Protein AF-A0A5Q4DB66-F1 (afdb_monomer_lite)

pLDDT: mean 83.67, std 20.2, range [38.66, 98.81]

Radius of gyration: 32.36 Å; chains: 1; bounding box: 68×88×48 Å

Structure (mmCIF, N/CA/C/O backbone):
data_AF-A0A5Q4DB66-F1
#
_entry.id   AF-A0A5Q4DB66-F1
#
loop_
_atom_site.group_PDB
_atom_site.id
_atom_site.type_symbol
_atom_site.label_atom_id
_atom_site.label_alt_id
_atom_site.label_comp_id
_atom_site.label_asym_id
_atom_site.label_entity_id
_atom_site.label_seq_id
_atom_site.pdbx_PDB_ins_code
_atom_site.Cartn_x
_atom_site.Cartn_y
_atom_site.Cartn_z
_atom_site.occupancy
_atom_site.B_iso_or_equiv
_atom_site.auth_seq_id
_atom_site.auth_comp_id
_atom_site.auth_asym_id
_atom_site.auth_atom_id
_atom_site.pdbx_PDB_model_num
ATOM 1 N N . MET A 1 1 ? -31.570 -77.929 -12.550 1.00 39.28 1 MET A N 1
ATOM 2 C CA . MET A 1 1 ? -30.777 -79.052 -12.008 1.00 39.28 1 MET A CA 1
ATOM 3 C C . MET A 1 1 ? -30.534 -78.772 -10.525 1.00 39.28 1 MET A C 1
ATOM 5 O O . MET A 1 1 ? -29.805 -77.840 -10.232 1.00 39.28 1 MET A O 1
ATOM 9 N N . THR A 1 2 ? -31.277 -79.490 -9.662 1.00 41.69 2 THR A N 1
ATOM 10 C CA . THR A 1 2 ? -31.040 -79.779 -8.217 1.00 41.69 2 THR A CA 1
ATOM 11 C C . THR A 1 2 ? -30.767 -78.565 -7.301 1.00 41.69 2 THR A C 1
ATOM 13 O O . THR A 1 2 ? -29.653 -78.069 -7.266 1.00 41.69 2 THR A O 1
ATOM 16 N N . ILE A 1 3 ? -31.719 -77.927 -6.601 1.00 40.66 3 ILE A N 1
ATOM 17 C CA . ILE A 1 3 ? -32.668 -78.372 -5.548 1.00 40.66 3 ILE A CA 1
ATOM 18 C C . ILE A 1 3 ? -32.009 -79.226 -4.455 1.00 40.66 3 ILE A C 1
ATOM 20 O O . ILE A 1 3 ? -31.815 -80.420 -4.649 1.00 40.66 3 ILE A O 1
ATOM 24 N N . PHE A 1 4 ? -31.784 -78.637 -3.276 1.00 38.75 4 PHE A N 1
ATOM 25 C CA . PHE A 1 4 ? -31.837 -79.370 -2.011 1.00 38.75 4 PHE A CA 1
ATOM 26 C C . PHE A 1 4 ? -32.714 -78.616 -1.010 1.00 38.75 4 PHE A C 1
ATOM 28 O O . PHE A 1 4 ? -32.444 -77.483 -0.619 1.00 38.75 4 PHE A O 1
ATOM 35 N N . THR A 1 5 ? -33.791 -79.298 -0.648 1.00 42.34 5 THR A N 1
ATOM 36 C CA . THR A 1 5 ? -34.836 -78.933 0.300 1.00 42.34 5 THR A CA 1
ATOM 37 C C . THR A 1 5 ? -34.652 -79.826 1.523 1.00 42.34 5 THR A C 1
ATOM 39 O O . THR A 1 5 ? -34.511 -81.031 1.348 1.00 42.34 5 THR A O 1
ATOM 42 N N . LEU A 1 6 ? -34.705 -79.285 2.741 1.00 41.25 6 LEU A N 1
ATOM 43 C CA . LEU A 1 6 ? -35.091 -80.017 3.961 1.00 41.25 6 LEU A CA 1
ATOM 44 C C . LEU A 1 6 ? -35.514 -78.955 4.997 1.00 41.25 6 LEU A C 1
ATOM 46 O O . LEU A 1 6 ? -34.689 -78.204 5.500 1.00 41.25 6 LEU A O 1
ATOM 50 N N . ALA A 1 7 ? -36.796 -78.612 5.092 1.00 38.66 7 ALA A N 1
ATOM 51 C CA . ALA A 1 7 ? -37.830 -79.295 5.873 1.00 38.66 7 ALA A CA 1
ATOM 52 C C . ALA A 1 7 ? -37.591 -79.291 7.402 1.00 38.66 7 ALA A C 1
ATOM 54 O O . ALA A 1 7 ? -36.981 -80.189 7.971 1.00 38.66 7 ALA A O 1
ATOM 55 N N . SER A 1 8 ? -38.180 -78.271 8.033 1.00 43.78 8 SER A N 1
ATOM 56 C CA . SER A 1 8 ? -39.178 -78.397 9.107 1.00 43.78 8 SER A CA 1
ATOM 57 C C . SER A 1 8 ? -38.810 -79.107 10.417 1.00 43.78 8 SER A C 1
ATOM 59 O O . SER A 1 8 ? -38.839 -80.332 10.499 1.00 43.78 8 SER A O 1
ATOM 61 N N . ARG A 1 9 ? -38.762 -78.333 11.511 1.00 43.25 9 ARG A N 1
ATOM 62 C CA . ARG A 1 9 ? -39.424 -78.713 12.774 1.00 43.25 9 ARG A CA 1
ATOM 63 C C . ARG A 1 9 ? -40.151 -77.511 13.383 1.00 43.25 9 ARG A C 1
ATOM 65 O O . ARG A 1 9 ? -39.537 -76.550 13.826 1.00 43.25 9 ARG A O 1
ATOM 72 N N . LEU A 1 10 ? -41.479 -77.600 13.362 1.00 52.75 10 LEU A N 1
ATOM 73 C CA . LEU A 1 10 ? -42.425 -76.851 14.191 1.00 52.75 10 LEU A CA 1
ATOM 74 C C . LEU A 1 10 ? -42.464 -77.467 15.596 1.00 52.75 10 LEU A C 1
ATOM 76 O O . LEU A 1 10 ? -42.363 -78.689 15.692 1.00 52.75 10 LEU A O 1
ATOM 80 N N . LEU A 1 11 ? -42.682 -76.645 16.633 1.00 52.41 11 LEU A N 1
ATOM 81 C CA . LEU A 1 11 ? -43.594 -76.842 17.787 1.00 52.41 11 LEU A CA 1
ATOM 82 C C . LEU A 1 11 ? -43.431 -75.660 18.791 1.00 52.41 11 LEU A C 1
ATOM 84 O O . LEU A 1 11 ? -42.497 -74.876 18.631 1.00 52.41 11 LEU A O 1
ATOM 88 N N . PRO A 1 12 ? -44.383 -75.406 19.717 1.00 49.19 12 PRO A N 1
ATOM 89 C CA . PRO A 1 12 ? -45.013 -74.095 19.865 1.00 49.19 12 PRO A CA 1
ATOM 90 C C . PRO A 1 12 ? -44.800 -73.402 21.230 1.00 49.19 12 PRO A C 1
ATOM 92 O O . PRO A 1 12 ? -44.192 -73.932 22.152 1.00 49.19 12 PRO A O 1
ATOM 95 N N . ARG A 1 13 ? -45.354 -72.180 21.286 1.00 49.72 13 ARG A N 1
ATOM 96 C CA . ARG A 1 13 ? -45.470 -71.165 22.359 1.00 49.72 13 ARG A CA 1
ATOM 97 C C . ARG A 1 13 ? -45.709 -71.702 23.790 1.00 49.72 13 ARG A C 1
ATOM 99 O O . ARG A 1 13 ? -46.377 -72.717 23.955 1.00 49.72 13 ARG A O 1
ATOM 106 N N . PRO A 1 14 ? -45.376 -70.894 24.817 1.00 51.41 14 PRO A N 1
ATOM 107 C CA . PRO A 1 14 ? -46.468 -70.118 25.412 1.00 51.41 14 PRO A CA 1
ATOM 108 C C . PRO A 1 14 ? -46.161 -68.634 25.654 1.00 51.41 14 PRO A C 1
ATOM 110 O O . PRO A 1 14 ? -45.026 -68.194 25.813 1.00 51.41 14 PRO A O 1
ATOM 113 N N . LEU A 1 15 ? -47.264 -67.889 25.656 1.00 52.22 15 LEU A N 1
ATOM 114 C CA . LEU A 1 15 ? -47.429 -66.498 26.050 1.00 52.22 15 LEU A CA 1
ATOM 115 C C . LEU A 1 15 ? -46.785 -66.216 27.414 1.00 52.22 15 LEU A C 1
ATOM 117 O O . LEU A 1 15 ? -47.170 -66.809 28.417 1.00 52.22 15 LEU A O 1
ATOM 121 N N . GLY A 1 16 ? -45.864 -65.258 27.445 1.00 41.66 16 GLY A N 1
ATOM 122 C CA . GLY A 1 16 ? -45.352 -64.643 28.662 1.00 41.66 16 GLY A CA 1
ATOM 123 C C . GLY A 1 16 ? -45.360 -63.138 28.467 1.00 41.66 16 GLY A C 1
ATOM 124 O O . GLY A 1 16 ? -44.445 -62.579 27.872 1.00 41.66 16 GLY A O 1
ATOM 125 N N . ALA A 1 17 ? -46.447 -62.502 28.895 1.00 49.72 17 ALA A N 1
ATOM 126 C CA . ALA A 1 17 ? -46.554 -61.059 28.964 1.00 49.72 17 ALA A CA 1
ATOM 127 C C . ALA A 1 17 ? -45.485 -60.513 29.919 1.00 49.72 17 ALA A C 1
ATOM 129 O O . ALA A 1 17 ? -45.464 -60.869 31.093 1.00 49.72 17 ALA A O 1
ATOM 130 N N . ALA A 1 18 ? -44.634 -59.621 29.426 1.00 50.25 18 ALA A N 1
ATOM 131 C CA . ALA A 1 18 ? -43.895 -58.697 30.269 1.00 50.25 18 ALA A CA 1
ATOM 132 C C . ALA A 1 18 ? -43.716 -57.392 29.494 1.00 50.25 18 ALA A C 1
ATOM 134 O O . ALA A 1 18 ? -42.860 -57.265 28.620 1.00 50.25 18 ALA A O 1
ATOM 135 N N . LEU A 1 19 ? -44.600 -56.442 29.802 1.00 48.78 19 LEU A N 1
ATOM 136 C CA . LEU A 1 19 ? -44.369 -55.022 29.592 1.00 48.78 19 LEU A CA 1
ATOM 137 C C . LEU A 1 19 ? -42.992 -54.656 30.156 1.00 48.78 19 LEU A C 1
ATOM 139 O O . LEU A 1 19 ? -42.757 -54.858 31.344 1.00 48.78 19 LEU A O 1
ATOM 143 N N . LEU A 1 20 ? -42.151 -54.019 29.348 1.00 46.16 20 LEU A N 1
ATOM 144 C CA . LEU A 1 20 ? -41.287 -52.946 29.829 1.00 46.16 20 LEU 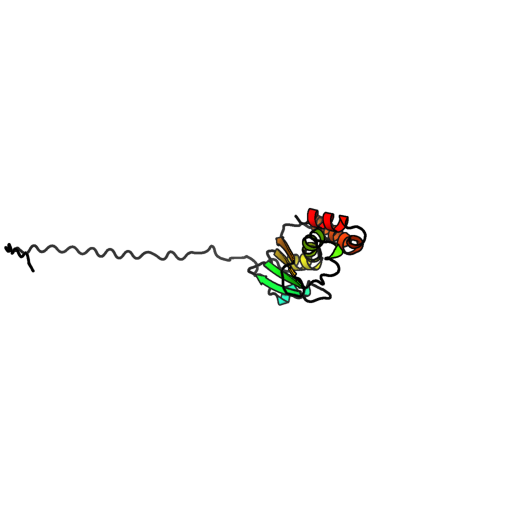A CA 1
ATOM 145 C C . LEU A 1 20 ? -40.891 -52.069 28.646 1.00 46.16 20 LEU A C 1
ATOM 147 O O . LEU A 1 20 ? -40.042 -52.398 27.822 1.00 46.16 20 LEU A O 1
ATOM 151 N N . ALA A 1 21 ? -41.607 -50.952 28.561 1.00 48.94 21 ALA A N 1
ATOM 152 C CA . ALA A 1 21 ? -41.251 -49.809 27.755 1.00 48.94 21 ALA A CA 1
ATOM 153 C C . ALA A 1 21 ? -39.916 -49.237 28.248 1.00 48.94 21 ALA A C 1
ATOM 155 O O . ALA A 1 21 ? -39.765 -48.934 29.429 1.00 48.94 21 ALA A O 1
ATOM 156 N N . ALA A 1 22 ? -38.976 -49.049 27.329 1.00 48.59 22 ALA A N 1
ATOM 157 C CA . ALA A 1 22 ? -37.852 -48.140 27.506 1.00 48.59 22 ALA A CA 1
ATOM 158 C C . ALA A 1 22 ? -37.495 -47.548 26.139 1.00 48.59 22 ALA A C 1
ATOM 160 O O . ALA A 1 22 ? -36.540 -47.936 25.472 1.00 48.59 22 ALA A O 1
ATOM 161 N N . THR A 1 23 ? -38.329 -46.611 25.701 1.00 46.78 23 THR A N 1
ATOM 162 C CA . THR A 1 23 ? -38.000 -45.619 24.680 1.00 46.78 23 THR A CA 1
ATOM 163 C C . THR A 1 23 ? -36.855 -44.743 25.191 1.00 46.78 23 THR A C 1
ATOM 165 O O . THR A 1 23 ? -37.101 -43.736 25.852 1.00 46.78 23 THR A O 1
ATOM 168 N N . LEU A 1 24 ? -35.601 -45.099 24.897 1.00 46.12 24 LEU A N 1
ATOM 169 C CA . LEU A 1 24 ? -34.504 -44.131 24.936 1.00 46.12 24 LEU A CA 1
ATOM 170 C C . LEU A 1 24 ? -34.497 -43.365 23.611 1.00 46.12 24 LEU A C 1
ATOM 172 O O . LEU A 1 24 ? -33.823 -43.725 22.648 1.00 46.12 24 LEU A O 1
ATOM 176 N N . ALA A 1 25 ? -35.284 -42.293 23.575 1.00 48.19 25 ALA A N 1
ATOM 177 C CA . ALA A 1 25 ? -35.051 -41.198 22.655 1.00 48.19 25 ALA A CA 1
ATOM 178 C C . ALA A 1 25 ? -33.715 -40.555 23.049 1.00 48.19 25 ALA A C 1
ATOM 180 O O . ALA A 1 25 ? -33.641 -39.791 24.010 1.00 48.19 25 ALA A O 1
ATOM 181 N N . VAL A 1 26 ? -32.646 -40.880 22.322 1.00 49.28 26 VAL A N 1
ATOM 182 C CA . VAL A 1 26 ? -31.428 -40.069 22.335 1.00 49.28 26 VAL A CA 1
ATOM 183 C C . VAL A 1 26 ? -31.769 -38.791 21.576 1.00 49.28 26 VAL A C 1
ATOM 185 O O . VAL A 1 26 ? -31.521 -38.656 20.381 1.00 49.28 26 VAL A O 1
ATOM 188 N N . ALA A 1 27 ? -32.412 -37.860 22.280 1.00 52.25 27 ALA A N 1
ATOM 189 C CA . ALA A 1 27 ? -32.400 -36.456 21.926 1.00 52.25 27 ALA A CA 1
ATOM 190 C C . ALA A 1 27 ? -30.951 -35.995 22.106 1.00 52.25 27 ALA A C 1
ATOM 192 O O . ALA A 1 27 ? -30.549 -35.539 23.175 1.00 52.25 27 ALA A O 1
ATOM 193 N N . GLY A 1 28 ? -30.140 -36.218 21.070 1.00 49.56 28 GLY A N 1
ATOM 194 C CA . GLY A 1 28 ? -28.851 -35.572 20.930 1.00 49.56 28 GLY A CA 1
ATOM 195 C C . GLY A 1 28 ? -29.128 -34.083 20.917 1.00 49.56 28 GLY A C 1
ATOM 196 O O . GLY A 1 28 ? -29.587 -33.542 19.914 1.00 49.56 28 GLY A O 1
ATOM 197 N N . ALA A 1 29 ? -28.934 -33.458 22.075 1.00 52.50 29 ALA A N 1
ATOM 198 C CA . ALA A 1 29 ? -28.888 -32.027 22.208 1.00 52.50 29 ALA A CA 1
ATOM 199 C C . ALA A 1 29 ? -27.912 -31.530 21.143 1.00 52.50 29 ALA A C 1
ATOM 201 O O . ALA A 1 29 ? -26.704 -31.752 21.232 1.00 52.50 29 ALA A O 1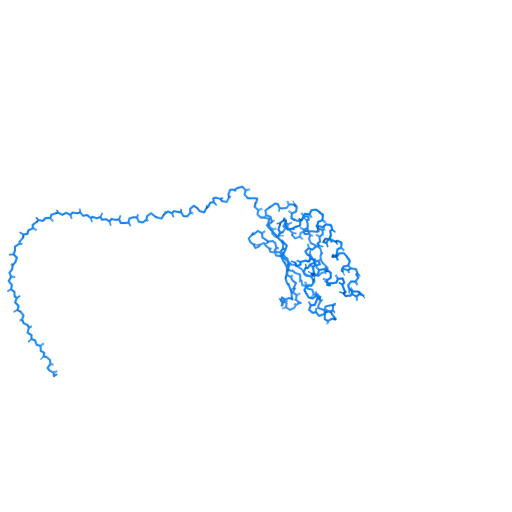
ATOM 202 N N . VAL A 1 30 ? -28.456 -30.883 20.117 1.00 53.09 30 VAL A N 1
ATOM 203 C CA . VAL A 1 30 ? -27.744 -29.850 19.386 1.00 53.09 30 VAL A CA 1
ATOM 204 C C . VAL A 1 30 ? -27.408 -28.793 20.431 1.00 53.09 30 VAL A C 1
ATOM 206 O O . VAL A 1 30 ? -28.148 -27.838 20.641 1.00 53.09 30 VAL A O 1
ATOM 209 N N . ALA A 1 31 ? -26.327 -29.031 21.176 1.00 53.84 31 ALA A N 1
ATOM 210 C CA . ALA A 1 31 ? -25.596 -27.976 21.831 1.00 53.84 31 ALA A CA 1
ATOM 211 C C . ALA A 1 31 ? -25.244 -27.037 20.687 1.00 53.84 31 ALA A C 1
ATOM 213 O O . ALA A 1 31 ? -24.378 -27.344 19.864 1.00 53.84 31 ALA A O 1
ATOM 214 N N . GLY A 1 32 ? -26.039 -25.972 20.558 1.00 46.44 32 GLY A N 1
ATOM 215 C CA . GLY A 1 32 ? -25.707 -24.866 19.694 1.00 46.44 32 GLY A CA 1
ATOM 216 C C . GLY A 1 32 ? -24.257 -24.551 19.992 1.00 46.44 32 GLY A C 1
ATOM 217 O O . GLY A 1 32 ? -23.879 -24.388 21.153 1.00 46.44 32 GLY A O 1
ATOM 218 N N . CYS A 1 33 ? -23.428 -24.581 18.956 1.00 51.19 33 CYS A N 1
ATOM 219 C CA . CYS A 1 33 ? -22.146 -23.929 19.023 1.00 51.19 33 CYS A CA 1
ATOM 220 C C . CYS A 1 33 ? -22.457 -22.466 19.343 1.00 51.19 33 CYS A C 1
ATOM 222 O O . CYS A 1 33 ? -22.708 -21.677 18.435 1.00 51.19 33 CYS A O 1
ATOM 224 N N . ASP A 1 34 ? -22.478 -22.118 20.629 1.00 48.50 34 ASP A N 1
ATOM 225 C CA . ASP A 1 34 ? -22.153 -20.780 21.081 1.00 48.50 34 ASP A CA 1
ATOM 226 C C . ASP A 1 34 ? -20.716 -20.568 20.611 1.00 48.50 34 ASP A C 1
ATOM 228 O O . ASP A 1 34 ? -19.740 -20.841 21.311 1.00 48.50 34 ASP A O 1
ATOM 232 N N . ALA A 1 35 ? -20.580 -20.163 19.346 1.00 58.56 35 ALA A N 1
ATOM 233 C CA . ALA A 1 35 ? -19.411 -19.430 18.930 1.00 58.56 35 ALA A CA 1
ATOM 234 C C . ALA A 1 35 ? -19.331 -18.275 19.933 1.00 58.56 35 ALA A C 1
ATOM 236 O O . ALA A 1 35 ? -20.321 -17.541 20.043 1.00 58.56 35 ALA A O 1
ATOM 237 N N . PRO A 1 36 ? -18.241 -18.157 20.717 1.00 55.75 36 PRO A N 1
ATOM 238 C CA . PRO A 1 36 ? -18.117 -17.090 21.695 1.00 55.75 36 PRO A CA 1
ATOM 239 C C . PRO A 1 36 ? -18.482 -15.797 20.984 1.00 55.75 36 PRO A C 1
ATOM 241 O O . PRO A 1 36 ? -17.962 -15.520 19.898 1.00 55.75 36 PRO A O 1
ATOM 244 N N . GLY A 1 37 ? -19.491 -15.117 21.532 1.00 55.16 37 GLY A N 1
ATOM 245 C CA . GLY A 1 37 ? -20.158 -14.015 20.868 1.00 55.16 37 GLY A CA 1
ATOM 246 C C . GLY A 1 37 ? -19.134 -13.076 20.251 1.00 55.16 37 GLY A C 1
ATOM 247 O O . GLY A 1 37 ? -18.129 -12.733 20.873 1.00 55.16 37 GLY A O 1
ATOM 248 N N . ARG A 1 38 ? -19.413 -12.663 19.015 1.00 55.09 38 ARG A N 1
ATOM 249 C CA . ARG A 1 38 ? -18.810 -11.523 18.316 1.00 55.09 38 ARG A CA 1
ATOM 250 C C . ARG A 1 38 ? -19.144 -10.226 19.078 1.00 55.09 38 ARG A C 1
ATOM 252 O O . ARG A 1 38 ? -19.766 -9.327 18.532 1.00 55.09 38 ARG A O 1
ATOM 259 N N . GLY A 1 39 ? -18.859 -10.197 20.374 1.00 57.66 39 GLY A N 1
ATOM 260 C CA . GLY A 1 39 ? -19.107 -9.104 21.293 1.00 57.66 39 GLY A CA 1
ATOM 261 C C . GLY A 1 39 ? -17.904 -8.176 21.275 1.00 57.66 39 GLY A C 1
ATOM 262 O O . GLY A 1 39 ? -16.768 -8.626 21.403 1.00 57.66 39 GLY A O 1
ATOM 263 N N . ASP A 1 40 ? -18.183 -6.897 21.059 1.00 68.88 40 ASP A N 1
ATOM 264 C CA . ASP A 1 40 ? -17.291 -5.738 21.179 1.00 68.88 40 ASP A CA 1
ATOM 265 C C . ASP A 1 40 ? -16.117 -5.584 20.203 1.00 68.88 40 ASP A C 1
ATOM 267 O O . ASP A 1 40 ? -15.408 -4.579 20.274 1.00 68.88 40 ASP A O 1
ATOM 271 N N . LEU A 1 41 ? -15.919 -6.479 19.229 1.00 74.75 41 LEU A N 1
ATOM 272 C CA . LEU A 1 41 ? -14.977 -6.185 18.143 1.00 74.75 41 LEU A CA 1
ATOM 273 C C . LEU A 1 41 ? -15.584 -5.150 17.181 1.00 74.75 41 LEU A C 1
ATOM 275 O O . LEU A 1 41 ? -16.686 -5.379 16.671 1.00 74.75 41 LEU A O 1
ATOM 279 N N . PRO A 1 42 ? -14.883 -4.037 16.887 1.00 89.44 42 PRO A N 1
ATOM 280 C CA . PRO A 1 42 ? -15.356 -3.064 15.913 1.00 89.44 42 PRO A CA 1
ATOM 281 C C . PRO A 1 42 ? -15.617 -3.735 14.560 1.00 89.44 42 PRO A C 1
ATOM 283 O O . PRO A 1 42 ? -14.834 -4.578 14.112 1.00 89.44 42 PRO A O 1
ATOM 286 N N . ALA A 1 43 ? -16.721 -3.370 13.908 1.00 91.19 43 ALA A N 1
ATOM 287 C CA . ALA A 1 43 ? -17.055 -3.910 12.595 1.00 91.19 43 ALA A CA 1
ATOM 288 C C . ALA A 1 43 ? -15.980 -3.524 11.557 1.00 91.19 43 ALA A C 1
ATOM 290 O O . ALA A 1 43 ? -15.456 -2.406 11.618 1.00 91.19 43 ALA A O 1
ATOM 291 N N . PRO A 1 44 ? -15.632 -4.421 10.614 1.00 92.56 44 PRO A N 1
ATOM 292 C CA . PRO A 1 44 ? -14.745 -4.060 9.517 1.00 92.56 44 PRO A CA 1
ATOM 293 C C . PRO A 1 44 ? -15.406 -2.987 8.632 1.00 92.56 44 PRO A C 1
ATOM 295 O O . PRO A 1 44 ? -16.633 -2.993 8.495 1.00 92.56 44 PRO A O 1
ATOM 298 N N . PRO A 1 45 ? -14.616 -2.074 8.041 1.00 96.75 45 PRO A N 1
ATOM 299 C CA . PRO A 1 45 ? -15.137 -1.066 7.120 1.00 96.75 45 PRO A CA 1
ATOM 300 C C . PRO A 1 45 ? -15.622 -1.699 5.808 1.00 96.75 45 PRO A C 1
ATOM 302 O O . PRO A 1 45 ? -15.291 -2.850 5.511 1.00 96.75 45 PRO A O 1
ATOM 305 N N . GLY A 1 46 ? -16.372 -0.941 5.005 1.00 97.69 46 GLY A N 1
ATOM 306 C CA . GLY A 1 46 ? -16.641 -1.285 3.611 1.00 97.69 46 GLY A CA 1
ATOM 307 C C . GLY A 1 46 ? -15.450 -0.970 2.699 1.00 97.69 46 GLY A C 1
ATOM 308 O O . GLY A 1 46 ? -14.560 -0.193 3.046 1.00 97.69 46 GLY A O 1
ATOM 309 N N . ALA A 1 47 ? -15.433 -1.555 1.499 1.00 98.06 47 ALA A N 1
ATOM 310 C CA . ALA A 1 47 ? -14.392 -1.279 0.503 1.00 98.06 47 ALA A CA 1
ATOM 311 C C . ALA A 1 47 ? -14.364 0.203 0.089 1.00 98.06 47 ALA A C 1
ATOM 313 O O . ALA A 1 47 ? -13.292 0.809 0.026 1.00 98.06 47 ALA A O 1
ATOM 314 N N . ASP A 1 48 ? -15.543 0.799 -0.112 1.00 98.19 48 ASP A N 1
ATOM 315 C CA . ASP A 1 48 ? -15.701 2.209 -0.482 1.00 98.19 48 ASP A CA 1
ATOM 316 C C . ASP A 1 48 ? -15.220 3.178 0.609 1.00 98.19 48 ASP A C 1
ATOM 318 O O . ASP A 1 48 ? -14.841 4.304 0.293 1.00 98.19 48 ASP A O 1
ATOM 322 N N . ASP A 1 49 ? -15.166 2.737 1.871 1.00 98.12 49 ASP A N 1
ATOM 323 C CA . ASP A 1 49 ? -14.626 3.529 2.981 1.00 98.12 49 ASP A CA 1
ATOM 324 C C . ASP A 1 49 ? -13.088 3.523 2.993 1.00 98.12 49 ASP A C 1
ATOM 326 O O . ASP A 1 49 ? -12.454 4.505 3.378 1.00 98.12 49 ASP A O 1
ATOM 330 N N . VAL A 1 50 ? -12.468 2.412 2.574 1.00 98.31 50 VAL A N 1
ATOM 331 C CA . VAL A 1 50 ? -11.004 2.237 2.554 1.00 98.31 50 VAL A CA 1
ATOM 332 C C . VAL A 1 50 ? -10.382 2.795 1.274 1.00 98.31 50 VAL A C 1
ATOM 334 O O . VAL A 1 50 ? -9.267 3.319 1.294 1.00 98.31 50 VAL A O 1
ATOM 337 N N . ARG A 1 51 ? -11.092 2.720 0.146 1.00 98.44 51 ARG A N 1
ATOM 338 C CA . ARG A 1 51 ? -10.605 3.176 -1.163 1.00 98.44 51 ARG A CA 1
ATOM 339 C C . ARG A 1 51 ? -10.036 4.606 -1.181 1.00 98.44 51 ARG A C 1
ATOM 341 O O . ARG A 1 51 ? -8.977 4.779 -1.786 1.00 98.44 51 ARG A O 1
ATOM 348 N N . PRO A 1 52 ? -10.635 5.613 -0.513 1.00 98.38 52 PRO A N 1
ATOM 349 C CA . PRO A 1 52 ? -10.140 6.992 -0.526 1.00 98.38 52 PRO A CA 1
ATOM 350 C C . PRO A 1 52 ? -8.745 7.186 0.083 1.00 98.38 52 PRO A C 1
ATOM 352 O O . PRO A 1 52 ? -8.111 8.206 -0.173 1.00 98.38 52 PRO A O 1
ATOM 355 N N . PHE A 1 53 ? -8.244 6.225 0.867 1.00 98.19 53 PHE A N 1
ATOM 356 C CA . PHE A 1 53 ? -6.897 6.285 1.441 1.00 98.19 53 PHE A CA 1
ATOM 357 C C . PHE A 1 53 ? -5.792 6.007 0.413 1.00 98.19 53 PHE A C 1
ATOM 359 O O . PHE A 1 53 ? -4.618 6.266 0.682 1.00 98.19 53 PHE A O 1
ATOM 366 N N . TYR A 1 54 ? -6.145 5.501 -0.769 1.00 97.12 54 TYR A N 1
ATOM 367 C CA . TYR A 1 54 ? -5.196 5.166 -1.819 1.00 97.12 54 TYR A CA 1
ATOM 368 C C . TYR A 1 54 ? -5.344 6.107 -3.010 1.00 97.12 54 TYR A C 1
ATOM 370 O O . TYR A 1 54 ? -6.435 6.412 -3.480 1.00 97.12 54 TYR A O 1
ATOM 378 N N . THR A 1 55 ? -4.206 6.565 -3.524 1.00 94.25 55 THR A N 1
ATOM 379 C CA . THR A 1 55 ? -4.123 7.315 -4.776 1.00 94.25 55 THR A CA 1
ATOM 380 C C . THR A 1 55 ? -3.059 6.668 -5.638 1.00 94.25 55 THR A C 1
ATOM 382 O O . THR A 1 55 ? -1.907 6.530 -5.222 1.00 94.25 55 THR A O 1
ATOM 385 N N . TYR A 1 56 ? -3.448 6.267 -6.841 1.00 93.81 56 TYR A N 1
ATOM 386 C CA . TYR A 1 56 ? -2.566 5.631 -7.802 1.00 93.81 56 TYR A CA 1
ATOM 387 C C . TYR A 1 56 ? -2.921 6.109 -9.208 1.00 93.81 56 TYR A C 1
ATOM 389 O O . TYR A 1 56 ? -4.089 6.325 -9.512 1.00 93.81 56 TYR A O 1
ATOM 397 N N . GLY A 1 57 ? -1.901 6.337 -10.038 1.00 91.19 57 GLY A N 1
ATOM 398 C CA . GLY A 1 57 ? -2.084 6.847 -11.401 1.00 91.19 57 GLY A CA 1
ATOM 399 C C . GLY A 1 57 ? -2.576 5.800 -12.403 1.00 91.19 57 GLY A C 1
ATOM 400 O O . GLY A 1 57 ? -2.933 6.170 -13.515 1.00 91.19 57 GLY A O 1
ATOM 401 N N . GLY A 1 58 ? -2.568 4.520 -12.024 1.00 91.81 58 GLY A N 1
ATOM 402 C CA . GLY A 1 58 ? -3.143 3.421 -12.795 1.00 91.81 58 GLY A CA 1
ATOM 403 C C . GLY A 1 58 ? -4.378 2.833 -12.116 1.00 91.81 58 GLY A C 1
ATOM 404 O O . GLY A 1 58 ? -4.896 3.381 -11.140 1.00 91.81 58 GLY A O 1
ATOM 405 N N . ASP A 1 59 ? -4.817 1.682 -12.614 1.00 95.44 59 ASP A N 1
ATOM 406 C CA . ASP A 1 59 ? -6.006 1.011 -12.102 1.00 95.44 59 ASP A CA 1
ATOM 407 C C . ASP A 1 59 ? -5.724 0.294 -10.783 1.00 95.44 59 ASP A C 1
ATOM 409 O O . ASP A 1 59 ? -4.707 -0.389 -10.612 1.00 95.44 59 ASP A O 1
ATOM 413 N N . PHE A 1 60 ? -6.659 0.427 -9.846 1.00 97.88 60 PHE A N 1
ATOM 414 C CA . PHE A 1 60 ? -6.655 -0.346 -8.618 1.00 97.88 60 PHE A CA 1
ATOM 415 C C . PHE A 1 60 ? -8.071 -0.604 -8.115 1.00 97.88 60 PHE A C 1
ATOM 417 O O . PHE A 1 60 ? -8.990 0.184 -8.356 1.00 97.88 60 PHE A O 1
ATOM 424 N N . ASP A 1 61 ? -8.207 -1.698 -7.380 1.00 98.00 61 ASP A N 1
ATOM 425 C CA . ASP A 1 61 ? -9.446 -2.131 -6.749 1.00 98.00 61 ASP A CA 1
ATOM 426 C C . ASP A 1 61 ? -9.241 -2.375 -5.251 1.00 98.00 61 ASP A C 1
ATOM 428 O O . ASP A 1 61 ? -8.124 -2.654 -4.801 1.00 98.00 61 ASP A O 1
ATOM 432 N N . VAL A 1 62 ? -10.323 -2.251 -4.481 1.00 98.62 62 VAL A N 1
ATOM 433 C CA . VAL A 1 62 ? -10.343 -2.538 -3.046 1.00 98.62 62 VAL A CA 1
ATOM 434 C C . VAL A 1 62 ? -11.466 -3.518 -2.751 1.00 98.62 62 VAL A C 1
ATOM 436 O O . VAL A 1 62 ? -12.628 -3.257 -3.033 1.00 98.62 62 VAL A O 1
ATOM 439 N N . GLU A 1 63 ? -11.116 -4.608 -2.085 1.00 98.44 63 GLU A N 1
ATOM 440 C CA . GLU A 1 63 ? -12.036 -5.626 -1.594 1.00 98.44 63 GLU A CA 1
ATOM 441 C C . GLU A 1 63 ? -11.849 -5.784 -0.078 1.00 98.44 63 GLU A C 1
ATOM 443 O O . GLU A 1 63 ? -10.734 -5.682 0.437 1.00 98.44 63 GLU A O 1
ATOM 448 N N . ILE A 1 64 ? -12.922 -6.077 0.658 1.00 98.31 64 ILE A N 1
ATOM 449 C CA . ILE A 1 64 ? -12.831 -6.465 2.071 1.00 98.31 64 ILE A CA 1
ATOM 450 C C . ILE A 1 64 ? -13.045 -7.972 2.185 1.00 98.31 64 ILE A C 1
ATOM 452 O O . ILE A 1 64 ? -14.148 -8.476 1.984 1.00 98.31 64 ILE A O 1
ATOM 456 N N . VAL A 1 65 ? -11.987 -8.694 2.557 1.00 97.50 65 VAL A N 1
ATOM 457 C CA . VAL A 1 65 ? -12.023 -10.142 2.794 1.00 97.50 65 VAL A CA 1
ATOM 458 C C . VAL A 1 65 ? -11.965 -10.388 4.298 1.00 97.50 65 VAL A C 1
ATOM 460 O O . VAL A 1 65 ? -10.907 -10.307 4.928 1.00 97.50 65 VAL A O 1
ATOM 463 N N . GLY A 1 66 ? -13.123 -10.660 4.903 1.00 95.88 66 GLY A N 1
ATOM 464 C CA . GLY A 1 66 ? -13.250 -10.757 6.357 1.00 95.88 66 GLY A CA 1
ATOM 465 C C . GLY A 1 66 ? -13.048 -9.393 7.018 1.00 95.88 66 GLY A C 1
ATOM 466 O O . GLY A 1 66 ? -13.921 -8.537 6.934 1.00 95.88 66 GLY A O 1
ATOM 467 N N . ASN A 1 67 ? -11.908 -9.196 7.682 1.00 96.69 67 ASN A N 1
ATOM 468 C CA . ASN A 1 67 ? -11.497 -7.906 8.244 1.00 96.69 67 ASN A CA 1
ATOM 469 C C . ASN A 1 67 ? -10.186 -7.377 7.641 1.00 96.69 67 ASN A C 1
ATOM 471 O O . ASN A 1 67 ? -9.538 -6.520 8.237 1.00 96.69 67 ASN A O 1
ATOM 475 N N . VAL A 1 68 ? -9.775 -7.894 6.485 1.00 98.50 68 VAL A N 1
ATOM 476 C CA . VAL A 1 68 ? -8.574 -7.458 5.769 1.00 98.50 68 VAL A CA 1
ATOM 477 C C . VAL A 1 68 ? -8.994 -6.728 4.503 1.00 98.50 68 VAL A C 1
ATOM 479 O O . VAL A 1 68 ? -9.769 -7.265 3.714 1.00 98.50 68 VAL A O 1
ATOM 482 N N . ALA A 1 69 ? -8.449 -5.534 4.281 1.00 98.75 69 ALA A N 1
ATOM 483 C CA . ALA A 1 69 ? -8.581 -4.859 2.996 1.00 98.75 69 ALA A CA 1
ATOM 484 C C . ALA A 1 69 ? -7.570 -5.454 2.016 1.00 98.75 69 ALA A C 1
ATOM 486 O O . ALA A 1 69 ? -6.363 -5.362 2.239 1.00 98.75 69 ALA A O 1
ATOM 487 N N . ARG A 1 70 ? -8.049 -6.079 0.945 1.00 98.81 70 ARG A N 1
ATOM 488 C CA . ARG A 1 70 ? -7.239 -6.465 -0.206 1.00 98.81 70 ARG A CA 1
ATOM 489 C C . ARG A 1 70 ? -7.265 -5.312 -1.202 1.00 98.81 70 ARG A C 1
ATOM 491 O O . ARG A 1 70 ? -8.317 -4.983 -1.730 1.00 98.81 70 ARG A O 1
ATOM 498 N N . VAL A 1 71 ? -6.106 -4.724 -1.462 1.00 98.69 71 VAL A N 1
ATOM 499 C CA . VAL A 1 71 ? -5.933 -3.663 -2.453 1.00 98.69 71 VAL A CA 1
ATOM 500 C C . VAL A 1 71 ? -5.126 -4.223 -3.613 1.00 98.69 71 VAL A C 1
ATOM 502 O O . VAL A 1 71 ? -3.967 -4.603 -3.437 1.00 98.69 71 VAL A O 1
ATOM 505 N N . THR A 1 72 ? -5.745 -4.294 -4.785 1.00 98.56 72 THR A N 1
ATOM 506 C CA . THR A 1 72 ? -5.135 -4.866 -5.986 1.00 98.56 72 THR A CA 1
ATOM 507 C C . THR A 1 72 ? -4.732 -3.741 -6.925 1.00 98.56 72 THR A C 1
ATOM 509 O O . THR A 1 72 ? -5.597 -3.016 -7.401 1.00 98.56 72 THR A O 1
ATOM 512 N N . PHE A 1 73 ? -3.437 -3.590 -7.202 1.00 97.62 73 PHE A N 1
ATOM 513 C CA . PHE A 1 73 ? -2.908 -2.582 -8.124 1.00 97.62 73 PHE A CA 1
ATOM 514 C C . PHE A 1 73 ? -2.475 -3.229 -9.436 1.00 97.62 73 PHE A C 1
ATOM 516 O O . PHE A 1 73 ? -1.644 -4.141 -9.431 1.00 97.62 73 PHE A O 1
ATOM 523 N N . THR A 1 74 ? -2.976 -2.710 -10.555 1.00 96.50 74 THR A N 1
ATOM 524 C CA . THR A 1 74 ? -2.492 -3.077 -11.889 1.00 96.50 74 THR A CA 1
ATOM 525 C C . THR A 1 74 ? -1.294 -2.211 -12.230 1.00 96.50 74 THR A C 1
ATOM 527 O O . THR A 1 74 ? -1.423 -1.000 -12.399 1.00 96.50 74 THR A O 1
ATOM 530 N N . VAL A 1 75 ? -0.115 -2.820 -12.308 1.00 91.94 75 VAL A N 1
ATOM 531 C CA . VAL A 1 75 ? 1.150 -2.095 -12.444 1.00 91.94 75 VAL A CA 1
ATOM 532 C C . VAL A 1 75 ? 1.759 -2.290 -13.837 1.00 91.94 75 VAL A C 1
ATOM 534 O O . VAL A 1 75 ? 1.798 -3.404 -14.356 1.00 91.94 75 VAL A O 1
ATOM 537 N N . ASP A 1 76 ? 2.236 -1.205 -14.456 1.00 85.00 76 ASP A N 1
ATOM 538 C CA . ASP A 1 76 ? 2.910 -1.245 -15.768 1.00 85.00 76 ASP A CA 1
ATOM 539 C C . ASP A 1 76 ? 4.192 -2.081 -15.675 1.00 85.00 76 ASP A C 1
ATOM 541 O O . ASP A 1 76 ? 5.056 -1.691 -14.902 1.00 85.00 76 ASP A O 1
ATOM 545 N N . PRO A 1 77 ? 4.365 -3.173 -16.440 1.00 73.88 77 PRO A N 1
ATOM 546 C CA . PRO A 1 77 ? 5.520 -4.061 -16.325 1.00 73.88 77 PRO A CA 1
ATOM 547 C C . PRO A 1 77 ? 6.875 -3.408 -16.656 1.00 73.88 77 PRO A C 1
ATOM 549 O O . PRO A 1 77 ? 7.904 -3.850 -16.136 1.00 73.88 77 PRO A O 1
ATOM 552 N N . ALA A 1 78 ? 6.916 -2.352 -17.475 1.00 76.00 78 ALA A N 1
ATOM 553 C CA . ALA A 1 78 ? 8.158 -1.832 -18.059 1.00 76.00 78 ALA A CA 1
ATOM 554 C C . ALA A 1 78 ? 9.231 -1.365 -17.039 1.00 76.00 78 ALA A C 1
ATOM 556 O O . ALA A 1 78 ? 10.431 -1.595 -17.254 1.00 76.00 78 ALA A O 1
ATOM 557 N N . PRO A 1 79 ? 8.888 -0.726 -15.902 1.00 66.38 79 PRO A N 1
ATOM 558 C CA . PRO A 1 79 ? 9.853 -0.408 -14.854 1.00 66.38 79 PRO A CA 1
ATOM 559 C C . PRO A 1 79 ? 10.453 -1.648 -14.168 1.00 66.38 79 PRO A C 1
ATOM 561 O O . PRO A 1 79 ? 11.604 -1.573 -13.735 1.00 66.38 79 PRO A O 1
ATOM 564 N N . PHE A 1 80 ? 9.734 -2.776 -14.097 1.00 73.00 80 PHE A N 1
ATOM 565 C CA . PHE A 1 80 ? 10.171 -3.986 -13.376 1.00 73.00 80 PHE A CA 1
ATOM 566 C C . PHE A 1 80 ? 10.816 -5.033 -14.282 1.00 73.00 80 PHE A C 1
ATOM 568 O O . PHE A 1 80 ? 11.648 -5.794 -13.798 1.00 73.00 80 PHE A O 1
ATOM 575 N N . GLU A 1 81 ? 10.530 -5.045 -15.586 1.00 73.06 81 GLU A N 1
ATOM 576 C CA . GLU A 1 81 ? 11.211 -5.927 -16.552 1.00 73.06 81 GLU A CA 1
ATOM 577 C C . GLU A 1 81 ? 12.740 -5.756 -16.520 1.00 73.06 81 GLU A C 1
ATOM 579 O O . GLU A 1 81 ? 13.492 -6.707 -16.717 1.00 73.06 81 GLU A O 1
ATOM 584 N N . ARG A 1 82 ? 13.219 -4.552 -16.185 1.00 72.88 82 ARG A N 1
ATOM 585 C CA . ARG A 1 82 ? 14.651 -4.264 -15.981 1.00 72.88 82 ARG A CA 1
ATOM 586 C C . ARG A 1 82 ? 15.167 -4.642 -14.591 1.00 72.88 82 ARG A C 1
ATOM 588 O O . ARG A 1 82 ? 16.370 -4.790 -14.400 1.00 72.88 82 ARG A O 1
ATOM 595 N N . GLY A 1 83 ? 14.269 -4.728 -13.616 1.00 77.56 83 GLY A N 1
ATOM 596 C CA . GLY A 1 83 ? 14.562 -4.935 -12.203 1.00 77.56 83 GLY A CA 1
ATOM 597 C C . GLY A 1 83 ? 14.441 -6.386 -11.725 1.00 77.56 83 GLY A C 1
ATOM 598 O O . GLY A 1 83 ? 15.030 -6.746 -10.703 1.00 77.56 83 GLY A O 1
ATOM 599 N N . GLY A 1 84 ? 13.707 -7.217 -12.466 1.00 86.44 84 GLY A N 1
ATOM 600 C CA . GLY A 1 84 ? 13.490 -8.630 -12.179 1.00 86.44 84 GLY A CA 1
ATOM 601 C C . GLY A 1 84 ? 12.706 -8.891 -10.887 1.00 86.44 84 GLY A C 1
ATOM 602 O O . GLY A 1 84 ? 11.956 -8.047 -10.396 1.00 86.44 84 GLY A O 1
ATOM 603 N N . ASP A 1 85 ? 12.921 -10.080 -10.321 1.00 89.69 85 ASP A N 1
ATOM 604 C CA . ASP A 1 85 ? 12.219 -10.606 -9.137 1.00 89.69 85 ASP A CA 1
ATOM 605 C C . ASP A 1 85 ? 12.282 -9.675 -7.914 1.00 89.69 85 ASP A C 1
ATOM 607 O O . ASP A 1 85 ? 11.295 -9.506 -7.202 1.00 89.69 85 ASP A O 1
ATOM 611 N N . LEU A 1 86 ? 13.413 -8.994 -7.699 1.00 91.69 86 LEU A N 1
ATOM 612 C CA . LEU A 1 86 ? 13.563 -8.059 -6.580 1.00 91.69 86 LEU A CA 1
ATOM 613 C C . LEU A 1 86 ? 12.536 -6.921 -6.643 1.00 91.69 86 LEU A C 1
ATOM 615 O O . LEU A 1 86 ? 11.976 -6.519 -5.625 1.00 91.69 86 LEU A O 1
ATOM 619 N N . TRP A 1 87 ? 12.297 -6.395 -7.841 1.00 91.56 87 TRP A N 1
ATOM 620 C CA . TRP A 1 87 ? 11.327 -5.327 -8.042 1.00 91.56 87 TRP A CA 1
ATOM 621 C C . TRP A 1 87 ? 9.900 -5.836 -7.918 1.00 91.56 87 TRP A C 1
ATOM 623 O O . TRP A 1 87 ? 9.092 -5.173 -7.270 1.00 91.56 87 TRP A O 1
ATOM 633 N N . ALA A 1 88 ? 9.603 -7.023 -8.452 1.00 91.69 88 ALA A N 1
ATOM 634 C CA . ALA A 1 88 ? 8.308 -7.667 -8.255 1.00 91.69 88 ALA A CA 1
ATOM 635 C C . ALA A 1 88 ? 7.980 -7.795 -6.755 1.00 91.69 88 ALA A C 1
ATOM 637 O O . ALA A 1 88 ? 6.956 -7.277 -6.307 1.00 91.69 88 ALA A O 1
ATOM 638 N N . LYS A 1 89 ? 8.904 -8.358 -5.965 1.00 93.75 89 LYS A N 1
ATOM 639 C CA . LYS A 1 89 ? 8.770 -8.541 -4.509 1.00 93.75 89 LYS A CA 1
ATOM 640 C C . LYS A 1 89 ? 8.658 -7.238 -3.722 1.00 93.75 89 LYS A C 1
ATOM 642 O O . LYS A 1 89 ? 7.880 -7.155 -2.779 1.00 93.75 89 LYS A O 1
ATOM 647 N N . GLY A 1 90 ? 9.420 -6.212 -4.096 1.00 94.50 90 GLY A N 1
ATOM 648 C CA . GLY A 1 90 ? 9.402 -4.929 -3.391 1.00 94.50 90 GLY A CA 1
ATOM 649 C C . GLY A 1 90 ? 8.160 -4.081 -3.670 1.00 94.50 90 GLY A C 1
ATOM 650 O O . GLY A 1 90 ? 7.791 -3.234 -2.855 1.00 94.50 90 GLY A O 1
ATOM 651 N N . THR A 1 91 ? 7.483 -4.308 -4.798 1.00 94.25 91 THR A N 1
ATOM 652 C CA . THR A 1 91 ? 6.385 -3.444 -5.250 1.00 94.25 91 THR A CA 1
ATOM 653 C C . THR A 1 91 ? 5.208 -3.392 -4.262 1.00 94.25 91 THR A C 1
ATOM 655 O O . THR A 1 91 ? 4.795 -2.280 -3.928 1.00 94.25 91 THR A O 1
ATOM 658 N N . PRO A 1 92 ? 4.686 -4.508 -3.710 1.00 97.06 92 PRO A N 1
ATOM 659 C CA . PRO A 1 92 ? 3.636 -4.453 -2.691 1.00 97.06 92 PRO A CA 1
ATOM 660 C C . PRO A 1 92 ? 3.986 -3.572 -1.484 1.00 97.06 92 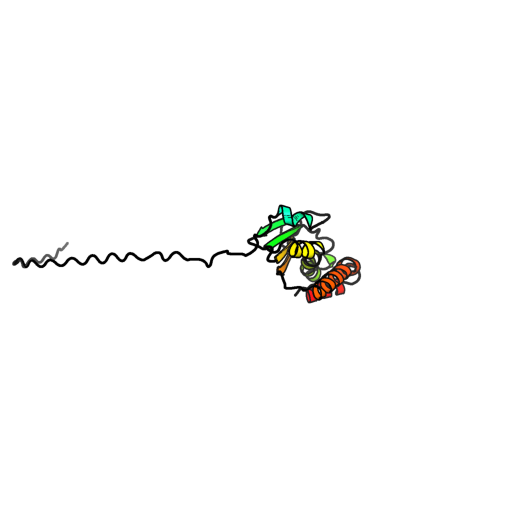PRO A C 1
ATOM 662 O O . PRO A 1 92 ? 3.143 -2.815 -0.998 1.00 97.06 92 PRO A O 1
ATOM 665 N N . TYR A 1 93 ? 5.246 -3.587 -1.039 1.00 97.88 93 TYR A N 1
ATOM 666 C CA . TYR A 1 93 ? 5.712 -2.768 0.081 1.00 97.88 93 TYR A CA 1
ATOM 667 C C . TYR A 1 93 ? 5.740 -1.267 -0.234 1.00 97.88 93 TYR A C 1
ATOM 669 O O . TYR A 1 93 ? 5.541 -0.450 0.668 1.00 97.88 93 TYR A O 1
ATOM 677 N N . LEU A 1 94 ? 5.881 -0.877 -1.509 1.00 96.06 94 LEU A N 1
ATOM 678 C CA . LEU A 1 94 ? 5.707 0.518 -1.932 1.00 96.06 94 LEU A CA 1
ATOM 679 C C . LEU A 1 94 ? 4.272 1.012 -1.732 1.00 96.06 94 LEU A C 1
ATOM 681 O O . LEU A 1 94 ? 4.068 2.218 -1.634 1.00 96.06 94 LEU A O 1
ATOM 685 N N . PHE A 1 95 ? 3.273 0.137 -1.674 1.00 97.25 95 PHE A N 1
ATOM 686 C CA . PHE A 1 95 ? 1.887 0.532 -1.415 1.00 97.25 95 PHE A CA 1
ATOM 687 C C . PHE A 1 95 ? 1.501 0.316 0.051 1.00 97.25 95 PHE A C 1
ATOM 689 O O . PHE A 1 95 ? 0.838 1.172 0.643 1.00 97.25 95 PHE A O 1
ATOM 696 N N . LEU A 1 96 ? 1.979 -0.768 0.673 1.00 98.00 96 LEU A N 1
ATOM 697 C CA . LEU A 1 96 ? 1.754 -1.036 2.095 1.00 98.00 96 LEU A CA 1
ATOM 698 C C . LEU A 1 96 ? 2.377 0.037 2.983 1.00 98.00 96 LEU A C 1
ATOM 700 O O . LEU A 1 96 ? 1.698 0.561 3.860 1.00 98.00 96 LEU A O 1
ATOM 704 N N . PHE A 1 97 ? 3.633 0.419 2.743 1.00 98.38 97 PHE A N 1
ATOM 705 C CA . PHE A 1 97 ? 4.316 1.454 3.525 1.00 98.38 97 PHE A CA 1
ATOM 706 C C . PHE A 1 97 ? 4.026 2.839 2.948 1.00 98.38 97 PHE A C 1
ATOM 708 O O . PHE A 1 97 ? 4.898 3.563 2.450 1.00 98.38 97 PHE A O 1
ATOM 715 N N . SER A 1 98 ? 2.746 3.189 2.981 1.00 98.12 98 SER A N 1
ATOM 716 C CA . SER A 1 98 ? 2.203 4.481 2.582 1.00 98.12 98 SER A CA 1
ATOM 717 C C . SER A 1 98 ? 1.475 5.135 3.752 1.00 98.12 98 SER A C 1
ATOM 719 O O . SER A 1 98 ? 1.030 4.462 4.684 1.00 98.12 98 SER A O 1
ATOM 721 N N . GLN A 1 99 ? 1.352 6.463 3.694 1.00 97.94 99 GLN A N 1
ATOM 722 C CA . GLN A 1 99 ? 0.574 7.208 4.682 1.00 97.94 99 GLN A CA 1
ATOM 723 C C . GLN A 1 99 ? -0.896 6.764 4.660 1.00 97.94 99 GLN A C 1
ATOM 725 O O . GLN A 1 99 ? -1.478 6.565 5.715 1.00 97.94 99 GLN A O 1
ATOM 730 N N . GLY A 1 100 ? -1.440 6.479 3.471 1.00 98.00 100 GLY A N 1
ATOM 731 C CA . GLY A 1 100 ? -2.796 5.962 3.294 1.00 98.00 100 GLY A CA 1
ATOM 732 C C . GLY A 1 100 ? -3.071 4.671 4.063 1.00 98.00 100 GLY A C 1
ATOM 733 O O . GLY A 1 100 ? -4.054 4.592 4.789 1.00 98.00 100 GLY A O 1
ATOM 734 N N . THR A 1 101 ? -2.177 3.678 3.986 1.00 98.50 101 THR A N 1
ATOM 735 C CA . THR A 1 101 ? -2.332 2.429 4.756 1.00 98.50 101 THR A CA 1
ATOM 736 C C . THR A 1 101 ? -2.305 2.682 6.262 1.00 98.50 101 THR A C 1
ATOM 738 O O . THR A 1 101 ? -3.089 2.078 6.996 1.00 98.50 101 THR A O 1
ATOM 741 N N . LYS A 1 102 ? -1.413 3.566 6.733 1.00 98.50 102 LYS A N 1
ATOM 742 C CA . LYS A 1 102 ? -1.360 3.938 8.151 1.00 98.50 102 LYS A CA 1
ATOM 743 C C . LYS A 1 102 ? -2.679 4.580 8.581 1.00 98.50 102 LYS A C 1
ATOM 745 O O . LYS A 1 102 ? -3.300 4.113 9.530 1.00 98.50 102 LYS A O 1
ATOM 750 N N . ASP A 1 103 ? -3.120 5.592 7.844 1.00 98.44 103 ASP A N 1
ATOM 751 C CA . ASP A 1 103 ? -4.324 6.353 8.158 1.00 98.44 103 ASP A CA 1
ATOM 752 C C . ASP A 1 103 ? -5.581 5.472 8.093 1.00 98.44 103 ASP A C 1
ATOM 754 O O . ASP A 1 103 ? -6.453 5.601 8.948 1.00 98.44 103 ASP A O 1
ATOM 758 N N . ALA A 1 104 ? -5.663 4.527 7.151 1.00 98.38 104 ALA A N 1
ATOM 759 C CA . ALA A 1 104 ? -6.763 3.565 7.070 1.00 98.38 104 ALA A CA 1
ATOM 760 C C . ALA A 1 104 ? -6.812 2.650 8.304 1.00 98.38 104 ALA A C 1
ATOM 762 O O . ALA A 1 104 ? -7.879 2.429 8.882 1.00 98.38 104 ALA A O 1
ATOM 763 N N . LEU A 1 105 ? -5.659 2.131 8.740 1.00 98.25 105 LEU A N 1
ATOM 764 C CA . LEU A 1 105 ? -5.576 1.312 9.949 1.00 98.25 105 LEU A CA 1
ATOM 765 C C . LEU A 1 105 ? -5.921 2.135 11.197 1.00 98.25 105 LEU A C 1
ATOM 767 O O . LEU A 1 105 ? -6.676 1.654 12.040 1.00 98.25 105 LEU A O 1
ATOM 771 N N . ASP A 1 106 ? -5.441 3.370 11.309 1.00 97.62 106 ASP A N 1
ATOM 772 C CA . ASP A 1 106 ? -5.744 4.248 12.444 1.00 97.62 106 ASP A CA 1
ATOM 773 C C . ASP A 1 106 ? -7.235 4.639 12.476 1.00 97.62 106 ASP A C 1
ATOM 775 O O . ASP A 1 106 ? -7.858 4.614 13.539 1.00 97.62 106 ASP A O 1
ATOM 779 N N . THR A 1 107 ? -7.832 4.911 11.311 1.00 98.19 107 THR A N 1
ATOM 780 C CA . THR A 1 107 ? -9.239 5.327 11.167 1.00 98.19 107 THR A CA 1
ATOM 781 C C . THR A 1 107 ? -10.220 4.195 11.450 1.00 98.19 107 THR A C 1
ATOM 783 O O . THR A 1 107 ? -11.272 4.433 12.044 1.00 98.19 107 THR A O 1
ATOM 786 N N . PHE A 1 108 ? -9.899 2.961 11.048 1.00 97.81 108 PHE A N 1
ATOM 787 C CA . PHE A 1 108 ? -10.807 1.821 11.170 1.00 97.81 108 PHE A CA 1
ATOM 788 C C . PHE A 1 108 ? -10.274 0.776 12.156 1.00 97.81 108 PHE A C 1
ATOM 790 O O . PHE A 1 108 ? -9.548 -0.138 11.758 1.00 97.81 108 PHE A O 1
ATOM 797 N N . PRO A 1 109 ? -10.678 0.827 13.440 1.00 96.00 109 PRO A N 1
ATOM 798 C CA . PRO A 1 109 ? -10.315 -0.181 14.436 1.00 96.00 109 PRO A CA 1
ATOM 799 C C . PRO A 1 109 ? -10.680 -1.620 14.049 1.00 96.00 109 PRO A C 1
ATOM 801 O O . PRO A 1 109 ? -9.985 -2.552 14.447 1.00 96.00 109 PRO A O 1
ATOM 804 N N . GLY A 1 110 ? -11.746 -1.802 13.261 1.00 96.56 110 GLY A N 1
ATOM 805 C CA . GLY A 1 110 ? -12.199 -3.110 12.781 1.00 96.56 110 GLY A CA 1
ATOM 806 C C . GLY A 1 110 ? -11.382 -3.672 11.618 1.00 96.56 110 GLY A C 1
ATOM 807 O O . GLY A 1 110 ? -11.559 -4.834 11.261 1.00 96.56 110 GLY A O 1
ATOM 808 N N . LEU A 1 111 ? -10.473 -2.882 11.034 1.00 97.88 111 LEU A N 1
ATOM 809 C CA . LEU A 1 111 ? -9.562 -3.332 9.987 1.00 97.88 111 LEU A CA 1
ATOM 810 C C . LEU A 1 111 ? -8.374 -4.072 10.618 1.00 97.88 111 LEU A C 1
ATOM 812 O O . LEU A 1 111 ? -7.513 -3.471 11.266 1.00 97.88 111 LEU A O 1
ATOM 816 N N . GLY A 1 112 ? -8.333 -5.390 10.430 1.00 97.75 112 GLY A N 1
ATOM 817 C CA . GLY A 1 112 ? -7.306 -6.294 10.951 1.00 97.75 112 GLY A CA 1
ATOM 818 C C . GLY A 1 112 ? -6.004 -6.295 10.153 1.00 97.75 112 GLY A C 1
ATOM 819 O O . GLY A 1 112 ? -4.983 -6.768 10.651 1.00 97.75 112 GLY A O 1
ATOM 820 N N . GLY A 1 113 ? -6.003 -5.748 8.940 1.00 98.38 113 GLY A N 1
ATOM 821 C CA . GLY A 1 113 ? -4.802 -5.599 8.131 1.00 98.38 113 GLY A CA 1
ATOM 822 C C . GLY A 1 113 ? -5.096 -5.138 6.711 1.00 98.38 113 GLY A C 1
ATOM 823 O O . GLY A 1 113 ? -6.251 -5.039 6.297 1.00 98.38 113 GLY A O 1
ATOM 824 N N . VAL A 1 114 ? -4.026 -4.895 5.963 1.00 98.81 114 VAL A N 1
ATOM 825 C CA . VAL A 1 114 ? -4.073 -4.569 4.538 1.00 98.81 114 VAL A CA 1
ATOM 826 C C . VAL A 1 114 ? -3.201 -5.554 3.781 1.00 98.81 114 VAL A C 1
ATOM 828 O O . VAL A 1 114 ? -2.013 -5.693 4.069 1.00 98.81 114 VAL A O 1
ATOM 831 N N . ARG A 1 115 ? -3.789 -6.235 2.803 1.00 98.81 115 ARG A N 1
ATOM 832 C CA . ARG A 1 115 ? -3.081 -7.035 1.812 1.00 98.81 115 ARG A CA 1
ATOM 833 C C . ARG A 1 115 ? -2.962 -6.219 0.540 1.00 98.81 115 ARG A C 1
ATOM 835 O O . ARG A 1 115 ? -3.975 -5.821 -0.019 1.00 98.81 115 ARG A O 1
ATOM 842 N N . VAL A 1 116 ? -1.746 -6.017 0.064 1.00 98.62 116 VAL A N 1
ATOM 843 C CA . VAL A 1 116 ? -1.523 -5.479 -1.275 1.00 98.62 116 VAL A CA 1
ATOM 844 C C . VAL A 1 116 ? -1.230 -6.632 -2.213 1.00 98.62 116 VAL A C 1
ATOM 846 O O . VAL A 1 116 ? -0.375 -7.466 -1.919 1.00 98.62 116 VAL A O 1
ATOM 849 N N . VAL A 1 117 ? -1.927 -6.645 -3.342 1.00 98.31 117 VAL A N 1
ATOM 850 C CA . VAL A 1 117 ? -1.675 -7.538 -4.469 1.00 98.31 117 VAL A CA 1
ATOM 851 C C . VAL A 1 117 ? -1.280 -6.668 -5.651 1.00 98.31 117 VAL A C 1
ATOM 853 O O . VAL A 1 117 ? -1.955 -5.690 -5.964 1.00 98.31 117 VAL A O 1
ATOM 856 N N . THR A 1 118 ? -0.173 -6.988 -6.302 1.00 96.25 118 THR A N 1
ATOM 857 C CA . THR A 1 118 ? 0.241 -6.325 -7.536 1.00 96.25 118 THR A CA 1
ATOM 858 C C . THR A 1 118 ? 0.048 -7.294 -8.685 1.00 96.25 118 THR A C 1
ATOM 860 O O . THR A 1 118 ? 0.449 -8.456 -8.602 1.00 96.25 1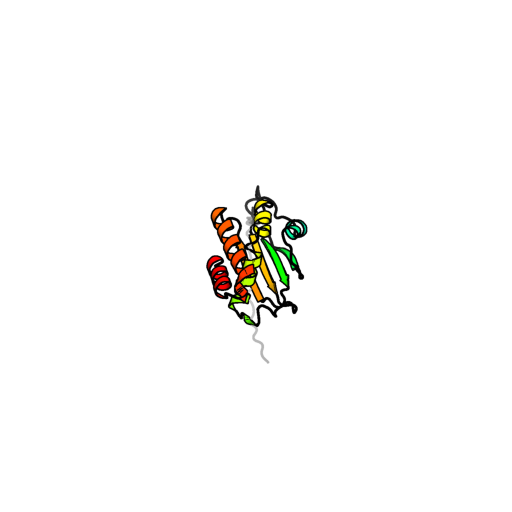18 THR A O 1
ATOM 863 N N . VAL A 1 119 ? -0.596 -6.828 -9.749 1.00 96.06 119 VAL A N 1
ATOM 864 C CA . VAL A 1 119 ? -0.907 -7.640 -10.927 1.00 96.06 119 VAL A CA 1
ATOM 865 C C . VAL A 1 119 ? -0.350 -6.991 -12.184 1.00 96.06 119 VAL A C 1
ATOM 867 O O . VAL A 1 119 ? -0.233 -5.766 -12.273 1.00 96.06 119 VAL A O 1
ATOM 870 N N . HIS A 1 120 ? -0.016 -7.817 -13.168 1.00 91.56 120 HIS A N 1
ATOM 871 C CA . HIS A 1 120 ? 0.256 -7.350 -14.522 1.00 91.56 120 HIS A CA 1
ATOM 872 C C . HIS A 1 120 ? -1.044 -6.876 -15.200 1.00 91.56 120 HIS A C 1
ATOM 874 O O . HIS A 1 120 ? -2.128 -7.293 -14.790 1.00 91.56 120 HIS A O 1
ATOM 880 N N . PRO A 1 121 ? -0.976 -6.089 -16.293 1.00 89.88 121 PRO A N 1
ATOM 881 C CA . PRO A 1 121 ? -2.163 -5.684 -17.057 1.00 89.88 121 PRO A CA 1
ATOM 882 C C . PRO A 1 121 ? -3.023 -6.852 -17.570 1.00 89.88 121 PRO A C 1
ATOM 884 O O . PRO A 1 121 ? -4.209 -6.675 -17.823 1.00 89.88 121 PRO A O 1
ATOM 887 N N . GLY A 1 122 ? -2.441 -8.050 -17.708 1.00 88.56 122 GLY A N 1
ATOM 888 C CA . GLY A 1 122 ? -3.160 -9.282 -18.055 1.00 88.56 122 GLY A CA 1
ATOM 889 C C . GLY A 1 122 ? -3.914 -9.946 -16.894 1.00 88.56 122 GLY A C 1
ATOM 890 O O . GLY A 1 122 ? -4.624 -10.918 -17.128 1.00 88.56 122 GLY A O 1
ATOM 891 N N . GLY A 1 123 ? -3.774 -9.443 -15.663 1.00 88.06 123 GLY A N 1
ATOM 892 C CA . GLY A 1 123 ? -4.431 -9.962 -14.457 1.00 88.06 123 GLY A CA 1
ATOM 893 C C . GLY A 1 123 ? -3.612 -10.977 -13.653 1.00 88.06 123 GLY A C 1
ATOM 894 O O . GLY A 1 123 ? -4.001 -11.313 -12.535 1.00 88.06 123 GLY A O 1
ATOM 895 N N . ASP A 1 124 ? -2.471 -11.436 -14.172 1.00 91.50 124 ASP A N 1
ATOM 896 C CA . ASP A 1 124 ? -1.590 -12.353 -13.447 1.00 91.50 124 ASP A CA 1
ATOM 897 C C . ASP A 1 124 ? -0.981 -11.681 -12.214 1.00 91.50 124 ASP A C 1
ATOM 899 O O . ASP A 1 124 ? -0.475 -10.555 -12.281 1.00 91.50 124 ASP A O 1
ATOM 903 N N . VAL A 1 125 ? -1.001 -12.393 -11.085 1.00 94.12 125 VAL A N 1
ATOM 904 C CA . VAL A 1 125 ? -0.402 -11.923 -9.832 1.00 94.12 125 VAL A CA 1
ATOM 905 C C . VAL A 1 125 ? 1.113 -11.889 -9.973 1.00 94.12 125 VAL A C 1
ATOM 907 O O . VAL A 1 125 ? 1.751 -12.914 -10.202 1.00 94.12 125 VAL A O 1
ATOM 910 N N . MET A 1 126 ? 1.680 -10.701 -9.786 1.00 92.06 126 MET A N 1
ATOM 911 C CA . MET A 1 126 ? 3.119 -10.478 -9.771 1.00 92.06 126 MET A CA 1
ATOM 912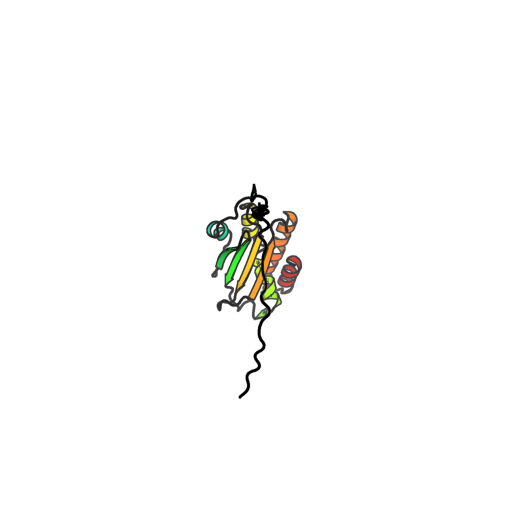 C C . MET A 1 126 ? 3.689 -10.730 -8.371 1.00 92.06 126 MET A C 1
ATOM 914 O O . MET A 1 126 ? 4.655 -11.474 -8.218 1.00 92.06 126 MET A O 1
ATOM 918 N N . ALA A 1 127 ? 3.099 -10.113 -7.344 1.00 94.69 127 ALA A N 1
ATOM 919 C CA . ALA A 1 127 ? 3.493 -10.299 -5.952 1.00 94.69 127 ALA A CA 1
ATOM 920 C C . ALA A 1 127 ? 2.364 -9.900 -4.993 1.00 94.69 127 ALA A C 1
ATOM 922 O O . ALA A 1 127 ? 1.440 -9.165 -5.346 1.00 94.69 127 ALA A O 1
ATOM 923 N N . GLU A 1 128 ? 2.462 -10.348 -3.746 1.00 97.50 128 GLU A N 1
ATOM 924 C CA . GLU A 1 128 ? 1.575 -9.907 -2.677 1.00 97.50 128 GLU A CA 1
ATOM 925 C C . GLU A 1 128 ? 2.315 -9.766 -1.348 1.00 97.50 128 GLU A C 1
ATOM 927 O O . GLU A 1 128 ? 3.307 -10.446 -1.095 1.00 97.50 128 GLU A O 1
ATOM 932 N N . ALA A 1 129 ? 1.807 -8.889 -0.487 1.00 98.38 129 ALA A N 1
ATOM 933 C CA . ALA A 1 129 ? 2.271 -8.752 0.886 1.00 98.38 129 ALA A CA 1
ATOM 934 C C . ALA A 1 129 ? 1.107 -8.368 1.807 1.00 98.38 129 ALA A C 1
ATOM 936 O O . ALA A 1 129 ? 0.152 -7.708 1.388 1.00 98.38 129 ALA A O 1
ATOM 937 N N . LEU A 1 130 ? 1.186 -8.773 3.076 1.00 98.56 130 LEU A N 1
ATOM 938 C CA . LEU A 1 130 ? 0.180 -8.488 4.099 1.00 98.56 130 LEU A CA 1
ATOM 939 C C . LEU A 1 130 ? 0.810 -7.709 5.251 1.00 98.56 130 LEU A C 1
ATOM 941 O O . LEU A 1 130 ? 1.732 -8.192 5.904 1.00 98.56 130 LEU A O 1
ATOM 945 N N . LEU A 1 131 ? 0.233 -6.552 5.564 1.00 98.56 131 LEU A N 1
ATOM 946 C CA . LEU A 1 131 ? 0.495 -5.834 6.799 1.00 98.56 131 LEU A CA 1
ATOM 947 C C . LEU A 1 131 ? -0.652 -6.054 7.787 1.00 98.56 131 LEU A C 1
ATOM 949 O O . LEU A 1 131 ? -1.754 -5.538 7.607 1.00 98.56 131 LEU A O 1
ATOM 953 N N . VAL A 1 132 ? -0.383 -6.805 8.852 1.00 98.06 132 VAL A N 1
ATOM 954 C CA . VAL A 1 132 ? -1.341 -7.026 9.944 1.00 98.06 132 VAL A CA 1
ATOM 955 C C . VAL A 1 132 ? -1.385 -5.801 10.864 1.00 98.06 132 VAL A C 1
ATOM 957 O O . VAL A 1 132 ? -0.353 -5.189 11.156 1.00 98.06 132 VAL A O 1
ATOM 960 N N . ARG A 1 133 ? -2.577 -5.452 11.359 1.00 97.06 133 ARG A N 1
ATOM 961 C CA . ARG A 1 133 ? -2.768 -4.398 12.362 1.00 97.06 133 ARG A CA 1
ATOM 962 C C . ARG A 1 133 ? -1.868 -4.645 13.575 1.00 97.06 133 ARG A C 1
ATOM 964 O O . ARG A 1 133 ? -1.744 -5.766 14.054 1.00 97.06 133 ARG A O 1
ATOM 971 N N . GLY A 1 134 ? -1.243 -3.585 14.084 1.00 96.25 134 GLY A N 1
ATOM 972 C CA . GLY A 1 134 ? -0.384 -3.657 15.269 1.00 96.25 134 GLY A CA 1
ATOM 973 C C . GLY A 1 134 ? 1.006 -4.250 15.017 1.00 96.25 134 GLY A C 1
ATOM 974 O O . GLY A 1 134 ? 1.835 -4.226 15.921 1.00 96.25 134 GLY A O 1
ATOM 975 N N . ARG A 1 135 ? 1.310 -4.719 13.794 1.00 97.50 135 ARG A N 1
ATOM 976 C CA . ARG A 1 135 ? 2.667 -5.158 13.426 1.00 97.50 135 ARG A CA 1
ATOM 977 C C . ARG A 1 135 ? 3.681 -4.017 13.501 1.00 97.50 135 ARG A C 1
ATOM 979 O O . ARG A 1 135 ? 4.839 -4.262 13.839 1.00 97.50 135 ARG A O 1
ATOM 986 N N . LEU A 1 136 ? 3.237 -2.801 13.177 1.00 97.69 136 LEU A N 1
ATOM 987 C CA . LEU A 1 136 ? 4.025 -1.575 13.230 1.00 97.69 136 LEU A CA 1
ATOM 988 C C . LEU A 1 136 ? 3.472 -0.640 14.309 1.00 97.69 136 LEU A C 1
ATOM 990 O O . LEU A 1 136 ? 2.279 -0.343 14.338 1.00 97.69 136 LEU A O 1
ATOM 994 N N . ASN A 1 137 ? 4.363 -0.149 15.165 1.00 96.12 137 ASN A N 1
ATOM 995 C CA . ASN A 1 137 ? 4.132 0.987 16.056 1.00 96.12 137 ASN A CA 1
ATOM 996 C C . ASN A 1 137 ? 4.557 2.309 15.386 1.00 96.12 137 ASN A C 1
ATOM 998 O O . ASN A 1 137 ? 5.143 2.302 14.302 1.00 96.12 137 ASN A O 1
ATOM 1002 N N . ASP A 1 138 ? 4.337 3.443 16.055 1.00 95.06 138 ASP A N 1
ATOM 1003 C CA . ASP A 1 138 ? 4.654 4.785 15.536 1.00 95.06 138 ASP A CA 1
ATOM 1004 C C . ASP A 1 138 ? 6.107 4.980 15.090 1.00 95.06 138 ASP A C 1
ATOM 1006 O O . ASP A 1 138 ? 6.391 5.699 14.128 1.00 95.06 138 ASP A O 1
ATOM 1010 N N . TYR A 1 139 ? 7.063 4.369 15.791 1.00 97.19 139 TYR A N 1
ATOM 1011 C CA . TYR A 1 139 ? 8.468 4.456 15.411 1.00 97.19 139 TYR A CA 1
ATOM 1012 C C . TYR A 1 139 ? 8.736 3.651 14.139 1.00 97.19 139 TYR A C 1
ATOM 1014 O O . TYR A 1 139 ? 9.284 4.185 13.173 1.00 97.19 139 TYR A O 1
ATOM 1022 N N . THR A 1 140 ? 8.287 2.398 14.106 1.00 97.75 140 THR A N 1
ATOM 1023 C CA . THR A 1 140 ? 8.471 1.528 12.941 1.00 97.75 140 THR A CA 1
ATOM 1024 C C . THR A 1 140 ? 7.687 2.019 11.724 1.00 97.75 140 THR A C 1
ATOM 1026 O O . THR A 1 140 ? 8.188 1.916 10.614 1.00 97.75 140 THR A O 1
ATOM 1029 N N . TRP A 1 141 ? 6.533 2.670 11.899 1.00 98.00 141 TRP A N 1
ATOM 1030 C CA . TRP A 1 141 ? 5.813 3.330 10.807 1.00 98.00 141 TRP A CA 1
ATOM 1031 C C . TRP A 1 141 ? 6.646 4.422 10.145 1.00 98.00 141 TRP A C 1
ATOM 1033 O O . TRP A 1 141 ? 6.748 4.469 8.921 1.00 98.00 141 TRP A O 1
ATOM 1043 N N . ARG A 1 142 ? 7.296 5.279 10.941 1.00 98.00 142 ARG A N 1
ATOM 1044 C CA . ARG A 1 142 ? 8.192 6.311 10.401 1.00 98.00 142 ARG A CA 1
ATOM 1045 C C . ARG A 1 142 ? 9.348 5.695 9.616 1.00 98.00 142 ARG A C 1
ATOM 1047 O O . ARG A 1 142 ? 9.705 6.212 8.562 1.00 98.00 142 ARG A O 1
ATOM 1054 N N . GLN A 1 143 ? 9.916 4.591 10.099 1.00 98.06 143 GLN A N 1
ATOM 1055 C CA . GLN A 1 143 ? 10.961 3.868 9.370 1.00 98.06 143 GLN A CA 1
ATOM 1056 C C . GLN A 1 143 ? 10.438 3.276 8.054 1.00 98.06 143 GLN A C 1
ATOM 1058 O O . GLN A 1 143 ? 11.059 3.513 7.021 1.00 98.06 143 GLN A O 1
ATOM 1063 N N . ALA A 1 144 ? 9.274 2.618 8.072 1.00 98.19 144 ALA A N 1
ATOM 1064 C CA . ALA A 1 144 ? 8.609 2.066 6.888 1.00 98.19 144 ALA A CA 1
ATOM 1065 C C . ALA A 1 144 ? 8.450 3.122 5.790 1.00 98.19 144 ALA A C 1
ATOM 1067 O O . ALA A 1 144 ? 8.867 2.941 4.646 1.00 98.19 144 ALA A O 1
ATOM 1068 N N . LEU A 1 145 ? 7.880 4.271 6.172 1.00 98.31 145 LEU A N 1
ATOM 1069 C CA . LEU A 1 145 ? 7.620 5.390 5.273 1.00 98.31 145 LEU A CA 1
ATOM 1070 C C . LEU A 1 145 ? 8.920 5.963 4.703 1.00 98.31 145 LEU A C 1
ATOM 1072 O O . LEU A 1 145 ? 8.977 6.297 3.520 1.00 98.31 145 LEU A O 1
ATOM 1076 N N . ASN A 1 146 ? 9.976 6.040 5.515 1.00 98.06 146 ASN A N 1
ATOM 1077 C CA . ASN A 1 146 ? 11.285 6.509 5.071 1.00 98.06 146 ASN A CA 1
ATOM 1078 C C . ASN A 1 146 ? 11.928 5.553 4.062 1.00 98.06 146 ASN A C 1
ATOM 1080 O O . ASN A 1 146 ? 12.379 6.013 3.011 1.00 98.06 146 ASN A O 1
ATOM 1084 N N . VAL A 1 147 ? 11.951 4.248 4.349 1.00 97.94 147 VAL A N 1
ATOM 1085 C CA . VAL A 1 147 ? 12.535 3.231 3.458 1.00 97.94 147 VAL A CA 1
ATOM 1086 C C . VAL A 1 147 ? 11.761 3.178 2.142 1.00 97.94 147 VAL A C 1
ATOM 1088 O O . VAL A 1 147 ? 12.353 3.309 1.071 1.00 97.94 147 VAL A O 1
ATOM 1091 N N . ALA A 1 148 ? 10.428 3.126 2.195 1.00 97.62 148 ALA A N 1
ATOM 1092 C CA . ALA A 1 148 ? 9.597 3.168 0.996 1.00 97.62 148 ALA A CA 1
ATOM 1093 C C . ALA A 1 148 ? 9.738 4.496 0.237 1.00 97.62 148 ALA A C 1
ATOM 1095 O O . ALA A 1 148 ? 9.753 4.519 -0.991 1.00 97.62 148 ALA A O 1
ATOM 1096 N N . GLY A 1 149 ? 9.876 5.625 0.936 1.00 97.06 149 GLY A N 1
ATOM 1097 C CA . GLY A 1 149 ? 10.138 6.927 0.322 1.00 97.06 149 GLY A CA 1
ATOM 1098 C C . GLY A 1 149 ? 11.476 6.975 -0.422 1.00 97.06 149 GLY A C 1
ATOM 1099 O O . GLY A 1 149 ? 11.547 7.531 -1.516 1.00 97.06 149 GLY A O 1
ATOM 1100 N N . GLN A 1 150 ? 12.526 6.371 0.139 1.00 97.19 150 GLN A N 1
ATOM 1101 C CA . GLN A 1 150 ? 13.820 6.224 -0.530 1.00 97.19 150 GLN A CA 1
ATOM 1102 C C . GLN A 1 150 ? 13.717 5.296 -1.743 1.00 97.19 150 GLN A C 1
ATOM 1104 O O . GLN A 1 150 ? 14.220 5.649 -2.805 1.00 97.19 150 GLN A O 1
ATOM 1109 N N . ALA A 1 151 ? 13.023 4.162 -1.623 1.00 95.44 151 ALA A N 1
ATOM 1110 C CA . ALA A 1 151 ? 12.805 3.246 -2.738 1.00 95.44 151 ALA A CA 1
ATOM 1111 C C . ALA A 1 151 ? 12.052 3.914 -3.901 1.00 95.44 151 ALA A C 1
ATOM 1113 O O . ALA A 1 151 ? 12.531 3.870 -5.030 1.00 95.44 151 ALA A O 1
ATOM 1114 N N . ARG A 1 152 ? 10.944 4.626 -3.638 1.00 92.75 152 ARG A N 1
ATOM 1115 C CA . ARG A 1 152 ? 10.180 5.338 -4.684 1.00 92.75 152 ARG A CA 1
ATOM 1116 C C . ARG A 1 152 ? 11.022 6.362 -5.453 1.00 92.75 152 ARG A C 1
ATOM 1118 O O . ARG A 1 152 ? 10.828 6.518 -6.652 1.00 92.75 152 ARG A O 1
ATOM 1125 N N . ARG A 1 153 ? 11.930 7.072 -4.772 1.00 93.94 153 ARG A N 1
ATOM 1126 C CA . ARG A 1 153 ? 12.758 8.121 -5.393 1.00 93.94 153 ARG A CA 1
ATOM 1127 C C . ARG A 1 153 ? 13.995 7.577 -6.096 1.00 93.94 153 ARG A C 1
ATOM 1129 O O . ARG A 1 153 ? 14.306 8.007 -7.201 1.00 93.94 153 ARG A O 1
ATOM 1136 N N . ASP A 1 154 ? 14.697 6.650 -5.452 1.00 93.88 154 ASP A N 1
ATOM 1137 C CA . ASP A 1 154 ? 16.077 6.332 -5.813 1.00 93.88 154 ASP A CA 1
ATOM 1138 C C . ASP A 1 154 ? 16.233 4.932 -6.417 1.00 93.88 154 ASP A C 1
ATOM 1140 O O . ASP A 1 154 ? 17.271 4.670 -7.020 1.00 93.88 154 ASP A O 1
ATOM 1144 N N . ALA A 1 155 ? 15.262 4.015 -6.284 1.00 89.06 155 ALA A N 1
ATOM 1145 C CA . ALA A 1 155 ? 15.488 2.602 -6.620 1.00 89.06 155 ALA A CA 1
ATOM 1146 C C . ALA A 1 155 ? 15.893 2.374 -8.083 1.00 89.06 155 ALA A C 1
ATOM 1148 O O . ALA A 1 155 ? 16.702 1.489 -8.355 1.00 89.06 155 ALA A O 1
ATOM 1149 N N . THR A 1 156 ? 15.413 3.204 -9.015 1.00 87.06 156 THR A N 1
ATOM 1150 C CA . THR A 1 156 ? 15.761 3.110 -10.443 1.00 87.06 156 THR A CA 1
ATOM 1151 C C . THR A 1 156 ? 17.241 3.391 -10.719 1.00 87.06 156 THR A C 1
ATOM 1153 O O . THR A 1 156 ? 17.793 2.857 -11.677 1.00 87.06 156 THR A O 1
ATOM 1156 N N . THR A 1 157 ? 17.899 4.199 -9.881 1.00 89.38 157 THR A N 1
ATOM 1157 C CA . THR A 1 157 ? 19.334 4.529 -9.989 1.00 89.38 157 THR A CA 1
ATOM 1158 C C . THR A 1 157 ? 20.189 3.789 -8.960 1.00 89.38 157 THR A C 1
ATOM 1160 O O . THR A 1 157 ? 21.385 3.593 -9.165 1.00 89.38 157 THR A O 1
ATOM 1163 N N . ARG A 1 158 ? 19.582 3.356 -7.851 1.00 90.69 158 ARG A N 1
ATOM 1164 C CA . ARG A 1 158 ? 20.206 2.627 -6.744 1.00 90.69 158 ARG A CA 1
ATOM 1165 C C . ARG A 1 158 ? 19.353 1.405 -6.390 1.00 90.69 158 ARG A C 1
ATOM 1167 O O . ARG A 1 158 ? 18.596 1.460 -5.418 1.00 90.69 158 ARG A O 1
ATOM 1174 N N . PRO A 1 159 ? 19.508 0.280 -7.112 1.00 86.75 159 PRO A N 1
ATOM 1175 C CA . PRO A 1 159 ? 18.684 -0.917 -6.913 1.00 86.75 159 PRO A CA 1
ATOM 1176 C C . PRO A 1 159 ? 18.689 -1.463 -5.478 1.00 86.75 159 PRO A C 1
ATOM 1178 O O . PRO A 1 159 ? 17.710 -2.069 -5.048 1.00 86.75 159 PRO A O 1
ATOM 1181 N N . GLY A 1 160 ? 19.751 -1.192 -4.706 1.00 92.31 160 GLY A N 1
ATOM 1182 C CA . GLY A 1 160 ? 19.827 -1.526 -3.280 1.00 92.31 160 GLY A CA 1
ATOM 1183 C C . GLY A 1 160 ? 18.650 -0.992 -2.457 1.00 92.31 160 GLY A C 1
ATOM 1184 O O . GLY A 1 160 ? 18.222 -1.668 -1.537 1.00 92.31 160 GLY A O 1
ATOM 1185 N N . ARG A 1 161 ? 18.026 0.131 -2.843 1.00 95.06 161 ARG A N 1
ATOM 1186 C CA . ARG A 1 161 ? 16.846 0.657 -2.133 1.00 95.06 161 ARG A CA 1
ATOM 1187 C C . ARG A 1 161 ? 15.627 -0.248 -2.205 1.00 95.06 161 ARG A C 1
ATOM 1189 O O . ARG A 1 161 ? 14.814 -0.235 -1.289 1.00 95.06 161 ARG A O 1
ATOM 1196 N N . MET A 1 162 ? 15.491 -1.015 -3.284 1.00 94.50 162 MET A N 1
ATOM 1197 C CA . MET A 1 162 ? 14.420 -2.002 -3.387 1.00 94.50 162 MET A CA 1
ATOM 1198 C C . MET A 1 162 ? 14.700 -3.211 -2.491 1.00 94.50 162 MET A C 1
ATOM 1200 O O . MET A 1 162 ? 13.781 -3.753 -1.891 1.00 94.50 162 MET A O 1
ATOM 1204 N N . ARG A 1 163 ? 15.975 -3.591 -2.345 1.00 94.94 163 ARG A N 1
ATOM 1205 C CA . ARG A 1 163 ? 16.392 -4.624 -1.391 1.00 94.94 163 ARG A CA 1
ATOM 1206 C C . ARG A 1 163 ? 16.152 -4.189 0.047 1.00 94.94 163 ARG A C 1
ATOM 1208 O O . ARG A 1 163 ? 15.490 -4.926 0.760 1.00 94.94 163 ARG A O 1
ATOM 1215 N N . ASP A 1 164 ? 16.588 -2.984 0.418 1.00 96.69 164 ASP A N 1
ATOM 1216 C CA . ASP A 1 164 ? 16.341 -2.410 1.748 1.00 96.69 164 ASP A CA 1
ATOM 1217 C C . ASP A 1 164 ? 14.837 -2.443 2.090 1.00 96.69 164 ASP A C 1
ATOM 1219 O O . ASP A 1 164 ? 14.453 -2.707 3.225 1.00 96.69 164 ASP A O 1
ATOM 1223 N N . LEU A 1 165 ? 13.975 -2.183 1.098 1.00 97.31 165 LEU A N 1
ATOM 1224 C CA . LEU A 1 165 ? 12.523 -2.215 1.256 1.00 97.31 165 LEU A CA 1
ATOM 1225 C C . LEU A 1 165 ? 11.975 -3.625 1.496 1.00 97.31 165 LEU A C 1
ATOM 1227 O O . LEU A 1 165 ? 11.139 -3.790 2.381 1.00 97.31 165 LEU A O 1
ATOM 1231 N N . VAL A 1 166 ? 12.421 -4.609 0.711 1.00 96.19 166 VAL A N 1
ATOM 1232 C CA . VAL A 1 166 ? 12.021 -6.014 0.886 1.00 96.19 166 VAL A CA 1
ATOM 1233 C C . VAL A 1 166 ? 12.496 -6.527 2.242 1.00 96.19 166 VAL A C 1
ATOM 1235 O O . VAL A 1 166 ? 11.682 -7.012 3.014 1.00 96.19 166 VAL A O 1
ATOM 1238 N N . GLU A 1 167 ? 13.774 -6.328 2.574 1.00 96.50 167 GLU A N 1
ATOM 1239 C CA . GLU A 1 167 ? 14.361 -6.770 3.847 1.00 96.50 167 GLU A CA 1
ATOM 1240 C C . GLU A 1 167 ? 13.674 -6.144 5.066 1.00 96.50 167 GLU A C 1
ATOM 1242 O O . GLU A 1 167 ? 13.597 -6.768 6.116 1.00 96.50 167 GLU A O 1
ATOM 1247 N N . TRP A 1 168 ? 13.177 -4.910 4.952 1.00 96.69 168 TRP A N 1
ATOM 1248 C CA . TRP A 1 168 ? 12.427 -4.276 6.036 1.00 96.69 168 TRP A CA 1
ATOM 1249 C C . TRP A 1 168 ? 10.996 -4.822 6.164 1.00 96.69 168 TRP A C 1
ATOM 1251 O O . TRP A 1 168 ? 10.416 -4.789 7.250 1.00 96.69 168 TRP A O 1
ATOM 1261 N N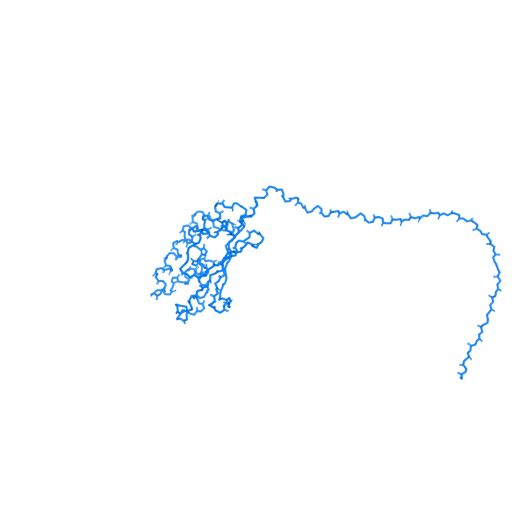 . GLY A 1 169 ? 10.400 -5.249 5.048 1.00 92.94 169 GLY A N 1
ATOM 1262 C CA . GLY A 1 169 ? 9.011 -5.691 4.984 1.00 92.94 169 GLY A CA 1
ATOM 1263 C C . GLY A 1 169 ? 8.772 -7.169 5.296 1.00 92.94 169 GLY A C 1
ATOM 1264 O O . GLY A 1 169 ? 7.617 -7.540 5.531 1.00 92.94 169 GLY A O 1
ATOM 1265 N N . GLU A 1 170 ? 9.823 -7.985 5.295 1.00 92.62 170 GLU A N 1
ATOM 1266 C CA . GLU A 1 170 ? 9.831 -9.394 5.722 1.00 92.62 170 GLU A CA 1
ATOM 1267 C C . GLU A 1 170 ? 10.114 -9.522 7.234 1.00 92.62 170 GLU A C 1
ATOM 1269 O O . GLU A 1 170 ? 9.383 -10.288 7.909 1.00 92.62 170 GLU A O 1
#

Secondary structure (DSSP, 8-state):
---------------------------------------SPPPPPPHHHHGGG---SS-EEEEEETTEEEEEEE--SHHHHTTTHHHHHHHHHHHHSSHHHHHHHHH-TT--EEEEEEE-TTS-EEEEEEEETTSS-HHHHHHHHHHHHHHHHHTTT-THHHHHHHHHH-

Foldseek 3Di:
DDDDDDDDDDDDDDDDDDDDDDPPPPPVPPPPPPPPDPPPQFAADAQVVLVVLDDDPADWGWHQDQQEIEIEAADECVLCVVVDLLCLLLVQLLRCLDPSVVVSCVVGSSRQWYKYWYAYPVRHTSDIAIDGRPPDDPVLSVVSNVLSVCCVPCCSPPVVSSVSRNVSRD

Sequence (170 aa):
MTIFTLASRLLPRPLGAALLAATLAVAGAVAGCDAPGRGDLPAPPGADDVRPFYTYGGDFDVEIVGNVARVTFTVDPAPFERGGDLWAKGTPYLFLFSQGTKDALDTFPGLGGVRVVTVHPGGDVMAEALLVRGRLNDYTWRQALNVAGQARRDATTRPGRMRDLVEWGE